Protein AF-A0A967LC61-F1 (afdb_monomer_lite)

Foldseek 3Di:
DDAPDDPVKDWDAWEAQPVRQKIKIWICDPDFAARIFIWMFGDPVPGTDDIDTPDPVRGHHYGWGNWYADPVRPDIDIDD

Sequence (80 aa):
MESINTPAHNERGPAFSRDGRYLYLSSDRPGGEGGYDLYVARWSGEDWVEVASLGPAVNGAADEGGPAVSADGDRLYFSS

pLDDT: mean 95.3, std 5.49, range [57.34, 98.38]

Radius of gyration: 11.87 Å; chains: 1; bounding box: 33×20×31 Å

Structure (mmCIF, N/CA/C/O backbone):
data_AF-A0A967LC61-F1
#
_entry.id   AF-A0A967LC61-F1
#
loop_
_atom_site.group_PDB
_atom_site.id
_atom_site.type_symbol
_atom_site.label_atom_id
_atom_site.label_alt_id
_atom_site.label_comp_id
_atom_site.label_asym_id
_atom_site.label_entity_id
_atom_site.label_seq_id
_atom_site.pdbx_PDB_ins_code
_atom_site.Cartn_x
_atom_site.Cartn_y
_atom_site.Cartn_z
_atom_site.occupancy
_atom_site.B_iso_or_equiv
_atom_site.auth_seq_id
_atom_site.auth_comp_id
_atom_site.auth_asym_id
_atom_site.auth_atom_id
_atom_site.pdbx_PDB_model_num
ATOM 1 N N . MET A 1 1 ? 8.242 -13.415 11.901 1.00 57.34 1 MET A N 1
ATOM 2 C CA . MET A 1 1 ? 7.129 -12.743 11.201 1.00 57.34 1 MET A CA 1
ATOM 3 C C . MET A 1 1 ? 7.692 -11.469 10.617 1.00 57.34 1 MET A C 1
ATOM 5 O O . MET A 1 1 ? 8.533 -10.861 11.270 1.00 57.34 1 MET A O 1
ATOM 9 N N . GLU A 1 2 ? 7.333 -11.138 9.384 1.00 76.06 2 GLU A N 1
ATOM 10 C CA . GLU A 1 2 ? 7.791 -9.904 8.750 1.00 76.06 2 GLU A CA 1
ATOM 11 C C . GLU A 1 2 ? 7.025 -8.714 9.340 1.00 76.06 2 GLU A C 1
ATOM 13 O O . GLU A 1 2 ? 5.812 -8.799 9.527 1.00 76.06 2 GLU A O 1
ATOM 18 N N . SER A 1 3 ? 7.745 -7.651 9.700 1.00 88.56 3 SER A N 1
ATOM 19 C CA . SER A 1 3 ? 7.174 -6.437 10.292 1.00 88.56 3 SER A CA 1
ATOM 20 C C . SER A 1 3 ? 6.721 -5.475 9.197 1.00 88.56 3 SER A C 1
ATOM 22 O O . SER A 1 3 ? 7.311 -5.429 8.113 1.00 88.56 3 SER A O 1
ATOM 24 N N . ILE A 1 4 ? 5.692 -4.676 9.488 1.00 91.50 4 ILE A N 1
ATOM 25 C CA . ILE A 1 4 ? 5.244 -3.633 8.564 1.00 91.50 4 ILE A CA 1
ATOM 26 C C . ILE A 1 4 ? 6.295 -2.532 8.412 1.00 91.50 4 ILE A C 1
ATOM 28 O O . ILE A 1 4 ? 6.634 -2.195 7.287 1.00 91.50 4 ILE A O 1
ATOM 32 N N . ASN A 1 5 ? 6.864 -2.055 9.521 1.00 91.94 5 ASN A N 1
ATOM 33 C CA . ASN A 1 5 ? 7.988 -1.123 9.517 1.00 91.94 5 ASN A CA 1
ATOM 34 C C . ASN A 1 5 ? 9.280 -1.926 9.597 1.00 91.94 5 ASN A C 1
ATOM 36 O O . ASN A 1 5 ? 9.423 -2.763 10.502 1.00 91.94 5 ASN A O 1
ATOM 40 N N . THR A 1 6 ? 10.223 -1.673 8.699 1.00 91.62 6 THR A N 1
ATOM 41 C CA . THR A 1 6 ? 11.488 -2.402 8.675 1.00 91.62 6 THR A CA 1
ATOM 42 C C . THR A 1 6 ? 12.664 -1.460 8.941 1.00 91.62 6 THR A C 1
ATOM 44 O O . THR A 1 6 ? 12.656 -0.306 8.531 1.00 91.62 6 THR A O 1
ATOM 47 N N . PRO A 1 7 ? 13.706 -1.908 9.663 1.00 92.25 7 PRO A N 1
ATOM 48 C CA . PRO A 1 7 ? 14.850 -1.046 9.965 1.00 92.25 7 PRO A CA 1
ATOM 49 C C . PRO A 1 7 ? 15.817 -0.879 8.782 1.00 92.25 7 PRO A C 1
ATOM 51 O O . PRO A 1 7 ? 16.678 -0.005 8.826 1.00 92.25 7 PRO A O 1
ATOM 54 N N . ALA A 1 8 ? 15.732 -1.752 7.775 1.00 94.38 8 ALA A N 1
ATOM 55 C CA . ALA A 1 8 ? 16.673 -1.816 6.656 1.00 94.38 8 ALA A CA 1
ATOM 56 C C . ALA A 1 8 ? 16.121 -1.215 5.354 1.00 94.38 8 ALA A C 1
ATOM 58 O O . ALA A 1 8 ? 16.887 -1.030 4.410 1.00 94.38 8 ALA A O 1
ATOM 59 N N . HIS A 1 9 ? 14.821 -0.919 5.310 1.00 95.31 9 HIS A N 1
ATOM 60 C CA . HIS A 1 9 ? 14.114 -0.440 4.128 1.00 95.31 9 HIS A CA 1
ATOM 61 C C . HIS A 1 9 ? 13.269 0.778 4.499 1.00 95.31 9 HIS A C 1
ATOM 63 O O . HIS A 1 9 ? 13.152 1.165 5.661 1.00 95.31 9 HIS A O 1
ATOM 69 N N . ASN A 1 10 ? 12.737 1.432 3.483 1.00 96.50 10 ASN A N 1
ATOM 70 C CA . ASN A 1 10 ? 11.876 2.584 3.592 1.00 96.50 10 ASN A CA 1
ATOM 71 C C . ASN A 1 10 ? 10.431 2.150 3.366 1.00 96.50 10 ASN A C 1
ATOM 73 O O . ASN A 1 10 ? 10.115 1.456 2.402 1.00 96.50 10 ASN A O 1
ATOM 77 N N . GLU A 1 11 ? 9.538 2.650 4.211 1.00 95.88 11 GLU A N 1
ATOM 78 C CA . GLU A 1 11 ? 8.095 2.548 4.036 1.00 95.88 11 GLU A CA 1
ATOM 79 C C . GLU A 1 11 ? 7.493 3.944 3.847 1.00 95.88 11 GLU A C 1
ATOM 81 O O . GLU A 1 11 ? 7.811 4.886 4.579 1.00 95.88 11 GLU A O 1
ATOM 86 N N . ARG A 1 12 ? 6.642 4.110 2.829 1.00 96.44 12 ARG A N 1
ATOM 87 C CA . ARG A 1 12 ? 6.128 5.419 2.403 1.00 96.44 12 ARG A CA 1
ATOM 88 C C . ARG A 1 12 ? 4.634 5.384 2.122 1.00 96.44 12 ARG A C 1
ATOM 90 O O . ARG A 1 12 ? 4.091 4.378 1.676 1.00 96.44 12 ARG A O 1
ATOM 97 N N . GLY A 1 13 ? 3.999 6.538 2.336 1.00 96.75 13 GLY A N 1
ATOM 98 C CA . GLY A 1 13 ? 2.616 6.809 1.940 1.00 96.75 13 GLY A CA 1
ATOM 99 C C . GLY A 1 13 ? 1.608 5.772 2.444 1.00 96.75 13 GLY A C 1
ATOM 100 O O . GLY A 1 13 ? 0.998 5.114 1.615 1.00 96.75 13 GLY A O 1
ATOM 101 N N . PRO A 1 14 ? 1.429 5.589 3.762 1.00 97.25 14 PRO A N 1
ATOM 102 C CA . PRO A 1 14 ? 0.447 4.643 4.280 1.00 97.25 14 PRO A CA 1
ATOM 103 C C . PRO A 1 14 ? -0.988 5.058 3.921 1.00 97.25 14 PRO A C 1
ATOM 105 O O . PRO A 1 14 ? -1.351 6.229 4.057 1.00 97.25 14 PRO A O 1
ATOM 108 N N . ALA A 1 15 ? -1.826 4.090 3.554 1.00 98.31 15 ALA A N 1
ATOM 109 C CA . ALA A 1 15 ? -3.254 4.288 3.328 1.00 98.31 15 ALA A CA 1
ATOM 110 C C . ALA A 1 15 ? -4.092 3.152 3.910 1.00 98.31 15 ALA A C 1
ATOM 112 O O . ALA A 1 15 ? -3.867 1.975 3.635 1.00 98.31 15 ALA A O 1
ATOM 113 N N . PHE A 1 16 ? -5.103 3.509 4.695 1.00 98.31 16 PHE A N 1
ATOM 114 C CA . PHE A 1 16 ? -6.039 2.541 5.249 1.00 98.31 16 PHE A CA 1
ATOM 115 C C . PHE A 1 16 ? -7.106 2.151 4.228 1.00 98.31 16 PHE A C 1
ATOM 117 O O . PHE A 1 16 ? -7.661 2.993 3.523 1.00 98.31 16 PHE A O 1
ATOM 124 N N . SER A 1 17 ? -7.455 0.869 4.223 1.00 98.19 17 SER A N 1
ATOM 125 C CA . SER A 1 17 ? -8.761 0.416 3.738 1.00 98.19 17 SER A CA 1
ATOM 126 C C . SER A 1 17 ? -9.899 1.092 4.505 1.00 98.19 17 SER A C 1
ATOM 128 O O . SER A 1 17 ? -9.755 1.494 5.661 1.00 98.19 17 SER A O 1
ATOM 130 N N . ARG A 1 18 ? -11.069 1.180 3.867 1.00 97.38 18 ARG A N 1
ATOM 131 C CA . ARG A 1 18 ? -12.245 1.862 4.420 1.00 97.38 18 ARG A CA 1
ATOM 132 C C . ARG A 1 18 ? -12.687 1.325 5.787 1.00 97.38 18 ARG A C 1
ATOM 134 O O . ARG A 1 18 ? -13.180 2.093 6.607 1.00 97.38 18 ARG A O 1
ATOM 141 N N . ASP A 1 19 ? -12.542 0.024 6.021 1.00 96.75 19 ASP A N 1
ATOM 142 C CA . ASP A 1 19 ? -12.915 -0.633 7.280 1.00 96.75 19 ASP A CA 1
ATOM 143 C C . ASP A 1 19 ? -11.764 -0.703 8.300 1.00 96.75 19 ASP A C 1
ATOM 145 O O . ASP A 1 19 ? -11.938 -1.253 9.388 1.00 96.75 19 ASP A O 1
ATOM 149 N N . GLY A 1 20 ? -10.593 -0.157 7.957 1.00 97.25 20 GLY A N 1
ATOM 150 C CA . GLY A 1 20 ? -9.402 -0.153 8.800 1.00 97.25 20 GLY A CA 1
ATOM 151 C C . GLY A 1 20 ? -8.743 -1.522 8.987 1.00 97.25 20 GLY A C 1
ATOM 152 O O . GLY A 1 20 ? -7.803 -1.622 9.772 1.00 97.25 20 GLY A O 1
ATOM 153 N N . ARG A 1 21 ? -9.193 -2.581 8.297 1.00 97.56 21 ARG A N 1
ATOM 154 C CA . ARG A 1 21 ? -8.638 -3.938 8.465 1.00 97.56 21 ARG A CA 1
ATOM 155 C C . ARG A 1 21 ? -7.370 -4.179 7.662 1.00 97.56 21 ARG A C 1
ATOM 157 O O . ARG A 1 21 ? -6.645 -5.120 7.967 1.00 97.56 21 ARG A O 1
ATOM 164 N N . TYR A 1 22 ? -7.103 -3.338 6.674 1.00 98.19 22 TYR A N 1
ATOM 165 C CA . TYR A 1 22 ? -5.900 -3.373 5.849 1.00 98.19 22 TYR A CA 1
ATOM 166 C C . TYR A 1 22 ? -5.206 -2.017 5.789 1.00 98.19 22 TYR A C 1
ATOM 168 O O . TYR A 1 22 ? -5.874 -0.976 5.751 1.00 98.19 22 TYR A O 1
ATOM 176 N N . LEU A 1 23 ? -3.879 -2.062 5.720 1.00 98.19 23 LEU A N 1
ATOM 177 C CA . LEU A 1 23 ? -2.990 -0.929 5.505 1.00 98.19 23 LEU A CA 1
ATOM 178 C C . LEU A 1 23 ? -2.137 -1.197 4.264 1.00 98.19 23 LEU A C 1
ATOM 180 O O . LEU A 1 23 ? -1.455 -2.217 4.192 1.00 98.19 23 LEU A O 1
ATOM 184 N N . TYR A 1 24 ? -2.199 -0.284 3.303 1.00 98.12 24 TYR A N 1
ATOM 185 C CA . TYR A 1 24 ? -1.392 -0.289 2.088 1.00 98.12 24 TYR A CA 1
ATOM 186 C C . TYR A 1 24 ? -0.222 0.674 2.247 1.00 98.12 24 TYR A C 1
ATOM 188 O O . TYR A 1 24 ? -0.383 1.746 2.833 1.00 98.12 24 TYR A O 1
ATOM 196 N N . LEU A 1 25 ? 0.940 0.314 1.718 1.00 97.75 25 LEU A N 1
ATOM 197 C CA . LEU A 1 25 ? 2.140 1.143 1.755 1.00 97.75 25 LEU A CA 1
ATOM 198 C C . LEU A 1 25 ? 3.039 0.844 0.560 1.00 97.75 25 LEU A C 1
ATOM 200 O O . LEU A 1 25 ? 2.978 -0.241 -0.009 1.00 97.75 25 LEU A O 1
ATOM 204 N N . SER A 1 26 ? 3.892 1.802 0.224 1.00 98.12 26 SER A N 1
ATOM 205 C CA . SER A 1 26 ? 4.999 1.620 -0.713 1.00 98.12 26 SER A CA 1
ATOM 206 C C . SER A 1 26 ? 6.270 1.250 0.058 1.00 98.12 26 SER A C 1
ATOM 208 O O . SER A 1 26 ? 6.528 1.842 1.113 1.00 98.12 26 SER A O 1
ATOM 210 N N . SER A 1 27 ? 7.045 0.273 -0.416 1.00 97.62 27 SER A N 1
ATOM 211 C CA . SER A 1 27 ? 8.263 -0.200 0.254 1.00 97.62 27 SER A CA 1
ATOM 212 C C . SER A 1 27 ? 9.338 -0.647 -0.737 1.00 97.62 27 SER A C 1
ATOM 214 O O . SER A 1 27 ? 9.017 -1.284 -1.732 1.00 97.62 27 SER A O 1
ATOM 216 N N . ASP A 1 28 ? 10.608 -0.359 -0.434 1.00 97.00 28 ASP A N 1
ATOM 217 C CA . ASP A 1 28 ? 11.793 -0.852 -1.168 1.00 97.00 28 ASP A CA 1
ATOM 218 C C . ASP A 1 28 ? 12.392 -2.122 -0.529 1.00 97.00 28 ASP A C 1
ATOM 220 O O . ASP A 1 28 ? 13.602 -2.382 -0.580 1.00 97.00 28 ASP A O 1
ATOM 224 N N . ARG A 1 29 ? 11.542 -2.919 0.131 1.00 94.88 29 ARG A N 1
ATOM 225 C CA . ARG A 1 29 ? 11.945 -4.220 0.668 1.00 94.88 29 ARG A CA 1
ATOM 226 C C . ARG A 1 29 ? 12.170 -5.237 -0.463 1.00 94.88 29 ARG A C 1
ATOM 228 O O . ARG A 1 29 ? 11.559 -5.126 -1.523 1.00 94.88 29 ARG A O 1
ATOM 235 N N . PRO A 1 30 ? 13.010 -6.266 -0.258 1.00 90.69 30 PRO A N 1
ATOM 236 C CA . PRO A 1 30 ? 13.314 -7.236 -1.303 1.00 90.69 30 PRO A CA 1
ATOM 237 C C . PRO A 1 30 ? 12.094 -8.077 -1.699 1.00 90.69 30 PRO A C 1
ATOM 239 O O . PRO A 1 30 ? 11.252 -8.403 -0.862 1.00 90.69 30 PRO A O 1
ATOM 242 N N . GLY A 1 31 ? 12.062 -8.516 -2.959 1.00 84.06 31 GLY A N 1
ATOM 243 C CA . GLY A 1 31 ? 11.014 -9.399 -3.488 1.00 84.06 31 GLY A CA 1
ATOM 244 C C . GLY A 1 31 ? 9.860 -8.680 -4.188 1.00 84.06 31 GLY A C 1
ATOM 245 O O . GLY A 1 31 ? 8.877 -9.336 -4.526 1.00 84.06 31 GLY A O 1
ATOM 246 N N . GLY A 1 32 ? 9.977 -7.367 -4.383 1.00 86.12 32 GLY A N 1
ATOM 247 C CA . GLY A 1 32 ? 9.146 -6.590 -5.295 1.00 86.12 32 GLY A CA 1
ATOM 248 C C . GLY A 1 32 ? 9.606 -6.671 -6.758 1.00 86.12 32 GLY A C 1
ATOM 249 O O . GLY A 1 32 ? 10.607 -7.323 -7.073 1.00 86.12 32 GLY A O 1
ATOM 250 N N . GLU A 1 33 ? 8.843 -6.042 -7.645 1.00 94.25 33 GLU A N 1
ATOM 251 C CA . GLU A 1 33 ? 9.054 -6.011 -9.097 1.00 94.25 33 GLU A CA 1
ATOM 252 C C . GLU A 1 33 ? 9.897 -4.799 -9.540 1.00 94.25 33 GLU A C 1
ATOM 254 O O . GLU A 1 33 ? 10.533 -4.843 -10.601 1.00 94.25 33 GLU A O 1
ATOM 259 N N . GLY A 1 34 ? 9.928 -3.741 -8.724 1.00 91.94 34 GLY A N 1
ATOM 260 C CA . GLY A 1 34 ? 10.532 -2.447 -9.027 1.00 91.94 34 GLY A CA 1
ATOM 261 C C . GLY A 1 34 ? 11.519 -1.976 -7.959 1.00 91.94 34 GLY A C 1
ATOM 262 O O . GLY A 1 34 ? 12.204 -2.770 -7.307 1.00 91.94 34 GLY A O 1
ATOM 263 N N . GLY A 1 35 ? 11.658 -0.653 -7.829 1.00 95.88 35 GLY A N 1
ATOM 264 C CA . GLY A 1 35 ? 12.439 -0.041 -6.751 1.00 95.88 35 GLY A CA 1
ATOM 265 C C . GLY A 1 35 ? 11.606 0.097 -5.480 1.00 95.88 35 GLY A C 1
ATOM 266 O O . GLY A 1 35 ? 11.993 -0.397 -4.423 1.00 95.88 35 GLY A O 1
ATOM 267 N N . TYR A 1 36 ? 10.451 0.747 -5.608 1.00 97.88 36 TYR A N 1
ATOM 268 C CA . TYR A 1 36 ? 9.399 0.796 -4.600 1.00 97.88 36 TYR A CA 1
ATOM 269 C C . TYR A 1 36 ? 8.154 0.069 -5.094 1.00 97.88 36 TYR A C 1
ATOM 271 O O . TYR A 1 36 ? 7.626 0.392 -6.148 1.00 97.88 36 TYR A O 1
ATOM 279 N N . ASP A 1 37 ? 7.635 -0.840 -4.281 1.00 97.94 37 ASP A N 1
ATOM 280 C CA . ASP A 1 37 ? 6.484 -1.678 -4.607 1.00 97.94 37 ASP A CA 1
ATOM 281 C C . ASP A 1 37 ? 5.350 -1.469 -3.600 1.00 97.94 37 ASP A C 1
ATOM 283 O O . ASP A 1 37 ? 5.593 -1.129 -2.436 1.00 97.94 37 ASP A O 1
ATOM 287 N N . LEU A 1 38 ? 4.098 -1.723 -3.997 1.00 97.88 38 LEU A N 1
ATOM 288 C CA . LEU A 1 38 ? 2.975 -1.713 -3.062 1.00 97.88 38 LEU A CA 1
ATOM 289 C C . LEU A 1 38 ? 2.850 -3.034 -2.301 1.00 97.88 38 LEU A C 1
ATOM 291 O O . LEU A 1 38 ? 2.807 -4.126 -2.877 1.00 97.88 38 LEU A O 1
ATOM 295 N N . TYR A 1 39 ? 2.694 -2.896 -0.989 1.00 97.38 39 TYR A N 1
ATOM 296 C CA . TYR A 1 39 ? 2.431 -3.962 -0.032 1.00 97.38 39 TYR A CA 1
ATOM 297 C C . TYR A 1 39 ? 1.119 -3.705 0.707 1.00 97.38 39 TYR 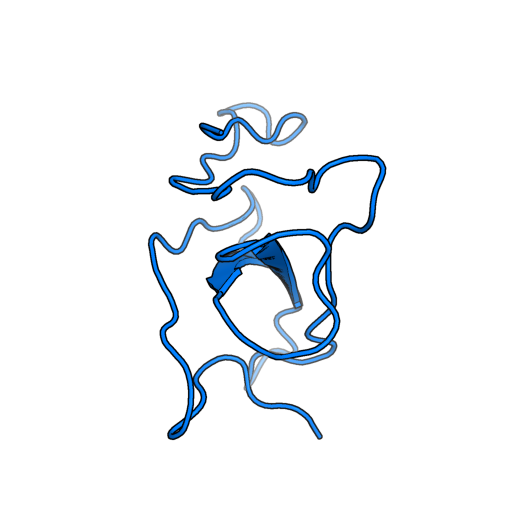A C 1
ATOM 299 O O . TYR A 1 39 ? 0.657 -2.567 0.831 1.00 97.38 39 TYR A O 1
ATOM 307 N N . VAL A 1 40 ? 0.537 -4.776 1.240 1.00 97.25 40 VAL A N 1
ATOM 308 C CA . VAL A 1 40 ? -0.628 -4.747 2.124 1.00 97.25 40 VAL A CA 1
ATOM 309 C C . VAL A 1 40 ? -0.336 -5.527 3.399 1.00 97.25 40 VAL A C 1
ATOM 311 O O . VAL A 1 40 ? 0.309 -6.570 3.361 1.00 97.25 40 VAL A O 1
ATOM 314 N N . ALA A 1 41 ? -0.833 -5.033 4.527 1.00 97.38 41 ALA A N 1
ATOM 315 C CA . ALA A 1 41 ? -0.832 -5.737 5.803 1.00 97.38 41 ALA A CA 1
ATOM 316 C C . ALA A 1 41 ? -2.244 -5.772 6.392 1.00 97.38 41 ALA A C 1
ATOM 318 O O . ALA A 1 41 ? -3.026 -4.837 6.197 1.00 97.38 41 ALA A O 1
ATOM 319 N N . ARG A 1 42 ? -2.568 -6.826 7.144 1.00 97.81 42 ARG A N 1
ATOM 320 C CA . ARG A 1 42 ? -3.861 -7.004 7.815 1.00 97.81 42 ARG A CA 1
ATOM 321 C C . ARG A 1 42 ? -3.755 -6.670 9.301 1.00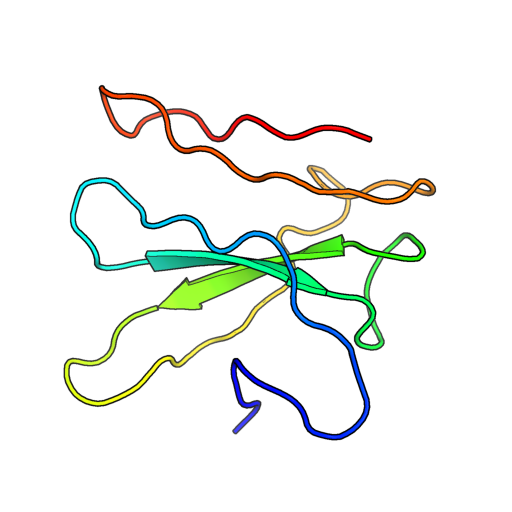 97.81 42 ARG A C 1
ATOM 323 O O . ARG A 1 42 ? -2.821 -7.093 9.971 1.00 97.81 42 ARG A O 1
ATOM 330 N N . TRP A 1 43 ? -4.743 -5.966 9.841 1.00 97.56 43 TRP A N 1
ATOM 331 C CA . TRP A 1 43 ? -4.853 -5.713 11.275 1.00 97.56 43 TRP A CA 1
ATOM 332 C C . TRP A 1 43 ? -5.328 -6.973 12.006 1.00 97.56 43 TRP A C 1
ATOM 334 O O . TRP A 1 43 ? -6.367 -7.549 11.663 1.00 97.56 43 TRP A O 1
ATOM 344 N N . SER A 1 44 ? -4.585 -7.412 13.023 1.00 96.50 44 SER A N 1
ATOM 345 C CA . SER A 1 44 ? -4.969 -8.552 13.869 1.00 96.50 44 SER A CA 1
ATOM 346 C C . SER A 1 44 ? -5.859 -8.166 15.055 1.00 96.50 44 SER A C 1
ATOM 348 O O . SER A 1 44 ? -6.494 -9.040 15.641 1.00 96.50 44 SER A O 1
ATOM 350 N N . GLY A 1 45 ? -5.911 -6.879 15.409 1.00 96.31 45 GLY A N 1
ATOM 351 C CA . GLY A 1 45 ? -6.432 -6.398 16.693 1.00 96.31 45 GLY A CA 1
ATOM 352 C C . GLY A 1 45 ? -5.339 -5.833 17.603 1.00 96.31 45 GLY A C 1
ATOM 353 O O . GLY A 1 45 ? -5.639 -4.992 18.446 1.00 96.31 45 GLY A O 1
ATOM 354 N N . GLU A 1 46 ? -4.089 -6.253 17.396 1.00 95.25 46 GLU A N 1
ATOM 355 C CA . GLU A 1 46 ? -2.930 -5.851 18.205 1.00 95.25 46 GLU A CA 1
ATOM 356 C C . GLU A 1 46 ? -1.767 -5.333 17.353 1.00 95.25 46 GLU A C 1
ATOM 358 O O . GLU A 1 46 ? -1.075 -4.405 17.766 1.00 95.25 46 GLU A O 1
ATOM 363 N N . ASP A 1 47 ? -1.565 -5.912 16.166 1.00 94.81 47 ASP A N 1
ATOM 364 C CA . ASP A 1 47 ? -0.463 -5.570 15.268 1.00 94.81 47 ASP A CA 1
ATOM 365 C C . ASP A 1 47 ? -0.852 -5.770 13.791 1.00 94.81 47 ASP A C 1
ATOM 367 O O . ASP A 1 47 ? -1.889 -6.363 13.460 1.00 94.81 47 ASP A O 1
ATOM 371 N N . TRP A 1 48 ? 0.002 -5.285 12.895 1.00 95.69 48 TRP A N 1
ATOM 372 C CA . TRP A 1 48 ? -0.054 -5.540 11.463 1.00 95.69 48 TRP A CA 1
ATOM 373 C C . TRP A 1 48 ? 0.631 -6.860 11.140 1.00 95.69 48 TRP A C 1
ATOM 375 O O . TRP A 1 48 ? 1.822 -7.052 11.375 1.00 95.69 48 TRP A O 1
ATOM 385 N N . VAL A 1 49 ? -0.138 -7.778 10.572 1.00 95.69 49 VAL A N 1
ATOM 386 C CA . VAL A 1 49 ? 0.298 -9.132 10.240 1.00 95.69 49 VAL A CA 1
ATOM 387 C C . VAL A 1 49 ? 0.089 -9.407 8.757 1.00 95.69 49 VAL A C 1
ATOM 389 O O . VAL A 1 49 ? -0.576 -8.640 8.062 1.00 95.69 49 VAL A O 1
ATOM 392 N N . GLU A 1 50 ? 0.641 -10.524 8.279 1.00 94.81 50 GLU A N 1
ATOM 393 C CA . GLU A 1 50 ? 0.461 -10.980 6.890 1.00 94.81 50 GLU A CA 1
ATOM 394 C C . GLU A 1 50 ? 0.868 -9.911 5.861 1.00 94.81 50 GLU A C 1
ATOM 396 O O . GLU A 1 50 ? 0.166 -9.685 4.879 1.00 94.81 50 GLU A O 1
ATOM 401 N N . VAL A 1 51 ? 1.999 -9.239 6.105 1.00 94.69 51 VAL A N 1
ATOM 402 C CA . VAL A 1 51 ? 2.552 -8.260 5.163 1.00 94.69 51 VAL A CA 1
ATOM 403 C C . VAL A 1 51 ? 2.923 -8.975 3.864 1.00 94.69 51 VAL A C 1
ATOM 405 O O . VAL A 1 51 ? 3.700 -9.929 3.886 1.00 94.69 51 VAL A O 1
ATOM 408 N N . ALA A 1 52 ? 2.352 -8.538 2.744 1.00 94.62 52 ALA A N 1
ATOM 409 C CA . ALA A 1 52 ? 2.534 -9.176 1.445 1.00 94.62 52 ALA A CA 1
ATOM 410 C C . ALA A 1 52 ? 2.557 -8.150 0.307 1.00 94.62 52 ALA A C 1
ATOM 412 O O . ALA A 1 52 ? 1.864 -7.135 0.365 1.00 94.62 52 ALA A O 1
ATOM 413 N N . SER A 1 53 ? 3.345 -8.434 -0.734 1.00 95.44 53 SER A N 1
ATOM 414 C CA . SER A 1 53 ? 3.341 -7.665 -1.985 1.00 95.44 53 SER A CA 1
ATOM 415 C C . SER A 1 53 ? 1.990 -7.813 -2.693 1.00 95.44 53 SER A C 1
ATOM 417 O O . SER A 1 53 ? 1.388 -8.890 -2.665 1.00 95.44 53 SER A O 1
ATOM 419 N N . LEU A 1 54 ? 1.518 -6.750 -3.354 1.00 96.19 54 LEU A N 1
ATOM 420 C CA . 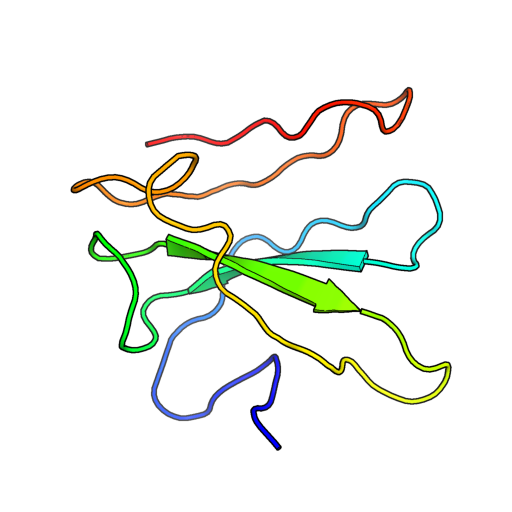LEU A 1 54 ? 0.338 -6.810 -4.230 1.00 96.19 54 LEU A CA 1
ATOM 421 C C . LEU A 1 54 ? 0.615 -7.520 -5.569 1.00 96.19 54 LEU A C 1
ATOM 423 O O . LEU A 1 54 ? -0.323 -7.817 -6.312 1.00 96.19 54 LEU A O 1
ATOM 427 N N . GLY A 1 55 ? 1.879 -7.858 -5.836 1.00 96.00 55 GLY A N 1
ATOM 428 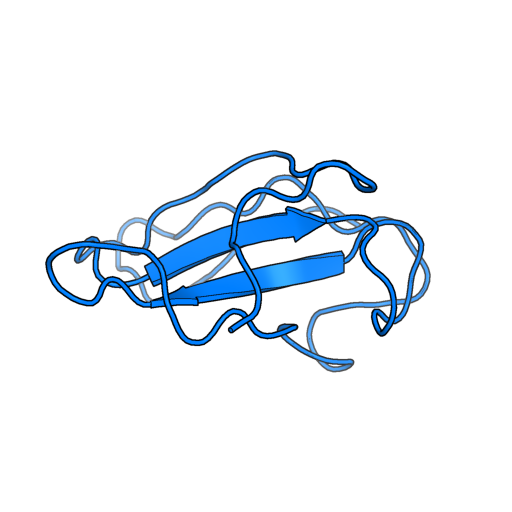C CA . GLY A 1 55 ? 2.307 -8.707 -6.942 1.00 96.00 55 GLY A CA 1
ATOM 429 C C . GLY A 1 55 ? 2.313 -8.017 -8.313 1.00 96.00 55 GLY A C 1
ATOM 430 O O . GLY A 1 55 ? 1.872 -6.875 -8.450 1.00 96.00 55 GLY A O 1
ATOM 431 N N . PRO A 1 56 ? 2.751 -8.733 -9.365 1.00 96.12 56 PRO A N 1
ATOM 432 C CA . PRO A 1 56 ? 3.082 -8.162 -10.680 1.00 96.12 56 PRO A CA 1
ATOM 433 C C . PRO A 1 56 ? 1.881 -7.685 -11.507 1.00 96.12 56 PRO A C 1
ATOM 435 O O . PRO A 1 56 ? 2.035 -7.165 -12.608 1.00 96.12 56 PRO A O 1
ATOM 438 N N . ALA A 1 57 ? 0.657 -7.908 -11.024 1.00 9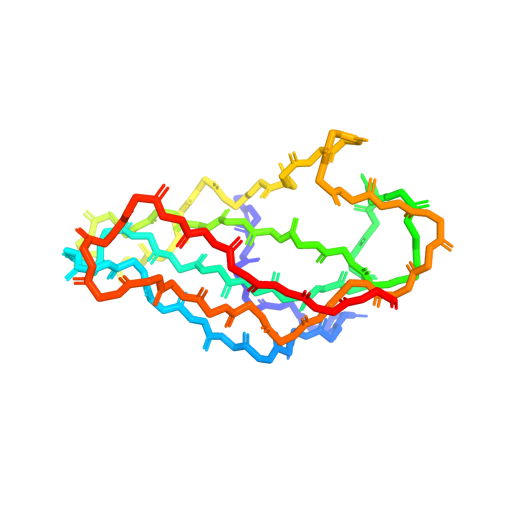6.00 57 ALA A N 1
ATOM 439 C CA . ALA A 1 57 ? -0.538 -7.334 -11.639 1.00 96.00 57 ALA A CA 1
ATOM 440 C C . ALA A 1 57 ? -0.760 -5.870 -11.220 1.00 96.00 57 ALA A C 1
ATOM 442 O O . ALA A 1 57 ? -1.512 -5.156 -11.884 1.00 96.00 57 ALA A O 1
ATOM 443 N N . VAL A 1 58 ? -0.152 -5.454 -10.107 1.00 96.81 58 VAL A N 1
ATOM 444 C CA . VAL A 1 58 ? -0.245 -4.104 -9.541 1.00 96.81 58 VAL A CA 1
ATOM 445 C C . VAL A 1 58 ? 1.105 -3.411 -9.619 1.00 96.81 58 VAL A C 1
ATOM 447 O O . VAL A 1 58 ? 1.171 -2.276 -10.080 1.00 96.81 58 VAL A O 1
ATOM 450 N N . ASN A 1 59 ? 2.156 -4.105 -9.195 1.00 97.75 59 ASN A N 1
ATOM 451 C CA . ASN A 1 59 ? 3.504 -3.574 -9.193 1.00 97.75 59 ASN A CA 1
ATOM 452 C C . ASN A 1 59 ? 4.202 -3.817 -10.531 1.00 97.75 59 ASN A C 1
ATOM 454 O O . ASN A 1 59 ? 3.968 -4.834 -11.193 1.00 97.75 59 ASN A O 1
ATOM 458 N N . GLY A 1 60 ? 5.048 -2.871 -10.921 1.00 96.19 60 GLY A N 1
ATOM 459 C CA . GLY A 1 60 ? 5.757 -2.869 -12.190 1.00 96.19 60 GLY A CA 1
ATOM 460 C C . GLY A 1 60 ? 7.251 -2.625 -12.014 1.00 96.19 60 GLY A C 1
ATOM 461 O O . GLY A 1 60 ? 7.808 -2.758 -10.937 1.00 96.19 60 GLY A O 1
ATOM 462 N N . ALA A 1 61 ? 7.920 -2.267 -13.111 1.00 95.81 61 ALA A N 1
ATOM 463 C CA . ALA A 1 61 ? 9.357 -1.983 -13.096 1.00 95.81 61 ALA A CA 1
ATOM 464 C C . ALA A 1 61 ? 9.706 -0.554 -12.624 1.00 95.81 61 ALA A C 1
ATOM 466 O O . ALA A 1 61 ? 10.885 -0.197 -12.599 1.00 95.81 61 ALA A O 1
ATOM 467 N N . ALA A 1 62 ? 8.703 0.286 -12.355 1.00 96.50 62 ALA A N 1
ATOM 468 C CA . ALA A 1 62 ? 8.879 1.658 -11.886 1.00 96.50 62 ALA A CA 1
ATOM 469 C C . ALA A 1 62 ? 8.802 1.716 -10.348 1.00 96.50 62 ALA A C 1
ATOM 471 O O . ALA A 1 62 ? 8.944 0.697 -9.679 1.00 96.50 62 ALA A O 1
ATOM 472 N N . ASP A 1 63 ? 8.640 2.918 -9.795 1.00 97.56 63 ASP A N 1
ATOM 473 C CA . ASP A 1 63 ? 8.439 3.110 -8.361 1.00 97.56 63 ASP A CA 1
ATOM 474 C C . ASP A 1 63 ? 6.951 3.354 -8.094 1.00 97.56 63 ASP A C 1
ATOM 476 O O . ASP A 1 63 ? 6.430 4.444 -8.340 1.00 97.56 63 ASP A O 1
ATOM 480 N N . GLU A 1 64 ? 6.264 2.362 -7.535 1.00 97.88 64 GLU A N 1
ATOM 481 C CA . GLU A 1 64 ? 4.877 2.509 -7.127 1.00 97.88 64 GLU A CA 1
ATOM 482 C C . GLU A 1 64 ? 4.745 3.227 -5.778 1.00 97.88 64 GLU A C 1
ATOM 484 O O . GLU A 1 64 ? 5.389 2.902 -4.775 1.00 97.88 64 GLU A O 1
ATOM 489 N N . GLY A 1 65 ? 3.848 4.213 -5.725 1.00 97.75 65 GLY A N 1
ATOM 490 C CA . GLY A 1 65 ? 3.696 5.072 -4.557 1.00 97.75 65 GLY A CA 1
ATOM 491 C C . GLY A 1 65 ? 2.346 5.764 -4.431 1.00 97.75 65 GLY A C 1
ATOM 492 O O . GLY A 1 65 ? 1.492 5.716 -5.313 1.00 97.75 65 GLY A O 1
ATOM 493 N N . GLY A 1 66 ? 2.160 6.420 -3.283 1.00 97.81 66 GLY A N 1
ATOM 494 C CA . GLY A 1 66 ? 0.955 7.192 -2.975 1.00 97.81 66 GLY A CA 1
ATOM 495 C C . GLY A 1 66 ? -0.348 6.385 -3.033 1.00 97.81 66 GLY A C 1
ATOM 496 O O . GLY A 1 66 ? -1.283 6.853 -3.687 1.00 97.81 66 GLY A O 1
ATOM 497 N N . PRO A 1 67 ? -0.439 5.202 -2.388 1.00 98.25 67 PRO A N 1
ATOM 498 C CA . PRO A 1 67 ? -1.680 4.443 -2.370 1.00 98.25 67 PRO A CA 1
ATOM 499 C C . PRO A 1 67 ? -2.808 5.283 -1.757 1.00 98.25 67 PRO A C 1
ATOM 501 O O . PRO A 1 67 ? -2.624 5.976 -0.757 1.00 98.25 67 PRO A O 1
ATOM 504 N N . ALA A 1 68 ? -3.992 5.217 -2.355 1.00 98.38 68 ALA A N 1
ATOM 505 C CA . ALA A 1 68 ? -5.188 5.900 -1.885 1.00 98.38 68 ALA A CA 1
ATOM 506 C C . ALA A 1 68 ? -6.420 5.040 -2.163 1.00 98.38 68 ALA A C 1
ATOM 508 O O . ALA A 1 68 ? -6.723 4.704 -3.310 1.00 98.38 68 ALA A O 1
ATOM 509 N N . VAL A 1 69 ? -7.144 4.685 -1.106 1.00 98.31 69 VAL A N 1
ATOM 510 C CA . VAL A 1 69 ? -8.368 3.887 -1.214 1.00 98.31 69 VAL A CA 1
ATOM 511 C C . VAL A 1 69 ? -9.544 4.804 -1.554 1.00 98.31 69 VAL A C 1
ATOM 513 O O . VAL A 1 69 ? -9.691 5.886 -0.983 1.00 98.31 69 VAL A O 1
ATOM 516 N N . SER A 1 70 ? -10.382 4.388 -2.502 1.00 98.00 70 SER A N 1
ATOM 517 C CA . SER A 1 70 ? -11.594 5.113 -2.881 1.00 98.00 70 SER A CA 1
ATOM 518 C C . SER A 1 70 ? -12.595 5.202 -1.730 1.00 98.00 70 SER A C 1
ATOM 520 O O . SER A 1 70 ? -12.632 4.361 -0.835 1.00 98.00 70 SER A O 1
ATOM 522 N N . ALA A 1 71 ? -13.472 6.208 -1.774 1.00 96.81 71 ALA A N 1
ATOM 523 C CA . ALA A 1 71 ? -14.470 6.422 -0.724 1.00 96.81 71 ALA A CA 1
ATOM 524 C C . ALA A 1 71 ? -15.450 5.243 -0.549 1.00 96.81 71 ALA A C 1
ATOM 526 O O . ALA A 1 71 ? -15.934 5.002 0.558 1.00 96.81 71 ALA A O 1
ATOM 527 N N . ASP A 1 72 ? -15.746 4.508 -1.627 1.00 96.75 72 ASP A N 1
ATOM 528 C CA . ASP A 1 72 ? -16.554 3.285 -1.575 1.00 96.75 72 ASP A CA 1
ATOM 529 C C . ASP A 1 72 ? -15.771 2.082 -1.014 1.00 96.75 72 ASP A C 1
ATOM 531 O O . ASP A 1 72 ? -16.385 1.213 -0.395 1.00 96.75 72 ASP A O 1
ATOM 535 N N . GLY A 1 73 ? -14.437 2.100 -1.083 1.00 96.44 73 GLY A N 1
ATOM 536 C CA . GLY A 1 73 ? -13.545 1.028 -0.637 1.00 96.44 73 GLY A CA 1
ATOM 537 C C . GLY A 1 73 ? -13.200 0.001 -1.719 1.00 96.44 73 GLY A C 1
ATOM 538 O O . GLY A 1 73 ? -12.425 -0.909 -1.443 1.00 96.44 73 GLY A O 1
ATOM 539 N N . ASP A 1 74 ? -13.734 0.150 -2.934 1.00 96.62 74 ASP A N 1
ATOM 540 C CA . ASP A 1 74 ? -13.635 -0.862 -3.995 1.00 96.62 74 ASP A CA 1
ATOM 541 C C . ASP A 1 74 ? -12.421 -0.673 -4.916 1.00 96.62 74 ASP A C 1
ATOM 543 O O . ASP A 1 74 ? -12.173 -1.491 -5.804 1.00 96.62 74 ASP A O 1
ATOM 547 N N . ARG A 1 75 ? -11.677 0.428 -4.763 1.00 97.75 75 ARG A N 1
ATOM 548 C CA . ARG A 1 75 ? -10.527 0.757 -5.612 1.00 97.75 75 ARG A CA 1
ATOM 549 C C . ARG A 1 75 ? -9.352 1.257 -4.791 1.00 97.75 75 ARG A C 1
ATOM 551 O O . ARG A 1 75 ? -9.517 2.001 -3.827 1.00 97.75 75 ARG A O 1
ATOM 558 N N . LEU A 1 76 ? -8.164 0.897 -5.257 1.00 97.81 76 LEU A N 1
ATOM 559 C CA . LEU A 1 76 ? -6.895 1.466 -4.833 1.00 97.81 76 LEU A CA 1
ATOM 560 C C . LEU A 1 76 ? -6.312 2.246 -6.015 1.00 97.81 76 LEU A C 1
ATOM 562 O O . LEU A 1 76 ? -6.165 1.697 -7.105 1.00 97.81 76 LEU A O 1
ATOM 566 N N . TYR A 1 77 ? -6.004 3.520 -5.801 1.00 98.31 77 TYR A N 1
ATOM 567 C CA . TYR A 1 77 ? -5.284 4.369 -6.747 1.00 98.31 77 TYR A CA 1
ATOM 568 C C . TYR A 1 77 ? -3.845 4.553 -6.272 1.00 98.31 77 TYR A C 1
ATOM 570 O O . TYR A 1 77 ? -3.605 4.598 -5.069 1.00 98.31 77 TYR A O 1
ATOM 578 N N . PHE A 1 78 ? -2.907 4.664 -7.207 1.00 98.12 78 PHE A N 1
ATOM 579 C CA . PHE A 1 78 ? -1.483 4.865 -6.944 1.00 98.12 78 PHE A CA 1
ATOM 580 C C . PHE A 1 78 ? -0.812 5.502 -8.170 1.00 98.12 78 PHE A C 1
ATOM 582 O O . PHE A 1 78 ? -1.417 5.574 -9.245 1.00 98.12 78 PHE A O 1
ATOM 589 N N . SER A 1 79 ? 0.415 5.989 -8.002 1.00 97.50 79 SER A N 1
ATOM 590 C CA . SER A 1 79 ? 1.282 6.469 -9.084 1.00 97.50 79 SER A CA 1
ATOM 591 C C . SER A 1 79 ? 2.434 5.499 -9.330 1.00 97.50 79 SER A C 1
ATOM 593 O O . SER A 1 79 ? 2.850 4.825 -8.390 1.00 97.50 79 SER A O 1
ATOM 595 N N . SER A 1 80 ? 2.945 5.487 -10.561 1.00 93.19 80 SER A N 1
ATOM 596 C CA . SER A 1 80 ? 4.062 4.680 -11.070 1.00 93.19 80 SER A CA 1
ATOM 597 C C . SER A 1 80 ? 4.921 5.573 -11.972 1.00 93.19 80 SER A C 1
ATOM 599 O O . SER A 1 80 ? 4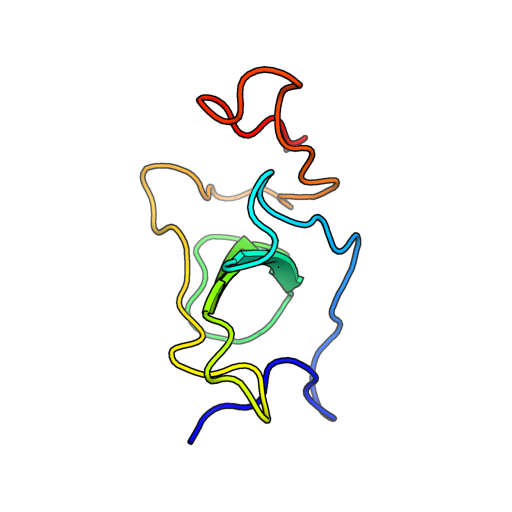.314 6.472 -12.614 1.00 93.19 80 SER A O 1
#

Secondary structure (DSSP, 8-state):
---SS-SSS-EEEEEE-TTSSEEEEEE--TT-SSSSEEEEEEE-SSSEEEEEE--TTT--SS--EEEEE-TTSS-EEEE-